Protein AF-A0A352ECZ9-F1 (afdb_monomer_lite)

Sequence (91 aa):
MKYHIAKLVFLLAGWKSEVAPELIERAKNTVTVAAPHTSNQDFIFSLGLFWLMRSPLKFLIKDSYTKWYFFGFFTWLGGIGVSRSQRKDLV

Foldseek 3Di:
DLLVVLVVVCVVVVHDDDDDPVVLVVCPPDDDDDDDDPDPVSVVNVLSNCVNSVHQDADEDALVCCDCVVVCPCVVSRYDHDHPPDPDDPD

pLDDT: mean 89.45, std 9.11, range [50.59, 97.0]

Secondary structure (DSSP, 8-state):
-HHHHHHHHHHHHT------HHHHHHTTT-PPP------THHHHHHHHHHHHTT----EEEEGGGGSGGGTTHHHHHTEEEE--SS-S---

Radius of gyration: 14.44 Å; chains: 1; bounding box: 32×28×34 Å

Structure (mmCIF, N/CA/C/O backbone):
data_AF-A0A352ECZ9-F1
#
_entry.id   AF-A0A352ECZ9-F1
#
loop_
_atom_site.group_PDB
_atom_site.id
_atom_site.type_symbol
_atom_site.label_atom_id
_atom_site.label_alt_id
_atom_site.label_comp_id
_atom_site.label_asym_id
_atom_site.label_entity_id
_atom_site.label_seq_id
_atom_site.pdbx_PDB_ins_code
_atom_site.Cartn_x
_atom_site.Cartn_y
_atom_site.Cartn_z
_atom_site.occupancy
_atom_site.B_iso_or_equiv
_atom_site.auth_seq_id
_atom_site.auth_comp_id
_atom_site.auth_asym_id
_atom_site.auth_atom_id
_atom_site.pdbx_PDB_model_num
ATOM 1 N N . MET A 1 1 ? 8.401 -12.316 -1.410 1.00 89.88 1 MET A N 1
ATOM 2 C CA . MET A 1 1 ? 7.016 -12.772 -1.686 1.00 89.88 1 MET A CA 1
ATOM 3 C C . MET A 1 1 ? 6.158 -11.696 -2.353 1.00 89.88 1 MET A C 1
ATOM 5 O O . MET A 1 1 ? 5.816 -11.875 -3.511 1.00 89.88 1 MET A O 1
ATOM 9 N N . LYS A 1 2 ? 5.872 -10.564 -1.690 1.00 94.38 2 LYS A N 1
ATOM 10 C CA . LYS A 1 2 ? 5.018 -9.469 -2.208 1.00 94.38 2 LYS A CA 1
ATOM 11 C C . LYS A 1 2 ? 5.372 -8.974 -3.621 1.00 94.38 2 LYS A C 1
ATOM 13 O O . LYS A 1 2 ? 4.490 -8.848 -4.457 1.00 94.38 2 LYS A O 1
ATOM 18 N N . TYR A 1 3 ? 6.665 -8.807 -3.912 1.00 94.69 3 TYR A N 1
ATOM 19 C CA . TYR A 1 3 ? 7.159 -8.462 -5.253 1.00 94.69 3 TYR A CA 1
ATOM 20 C C . TYR A 1 3 ? 6.665 -9.430 -6.345 1.00 94.69 3 TYR A C 1
ATOM 22 O O . TYR A 1 3 ? 6.216 -9.000 -7.401 1.00 94.69 3 TYR A O 1
ATOM 30 N N . HIS A 1 4 ? 6.706 -10.742 -6.091 1.00 96.31 4 HIS A N 1
ATOM 31 C CA . HIS A 1 4 ? 6.282 -11.745 -7.072 1.00 96.31 4 HIS A CA 1
ATOM 32 C C . HIS A 1 4 ? 4.762 -11.785 -7.238 1.00 96.31 4 HIS A C 1
ATOM 34 O O . HIS A 1 4 ? 4.293 -11.970 -8.355 1.00 96.31 4 HIS A O 1
ATOM 40 N N . ILE A 1 5 ? 4.008 -11.548 -6.157 1.00 95.88 5 ILE A N 1
ATOM 41 C CA . ILE A 1 5 ? 2.548 -11.392 -6.221 1.00 95.88 5 ILE A CA 1
ATOM 42 C C . ILE A 1 5 ? 2.205 -10.213 -7.136 1.00 95.88 5 ILE A C 1
ATOM 44 O O . ILE A 1 5 ? 1.440 -10.380 -8.079 1.00 95.88 5 ILE A O 1
ATOM 48 N N . ALA A 1 6 ? 2.826 -9.050 -6.915 1.00 96.12 6 ALA A N 1
ATOM 49 C CA . ALA A 1 6 ? 2.613 -7.883 -7.767 1.00 96.12 6 ALA A CA 1
ATOM 50 C C . ALA A 1 6 ? 3.004 -8.154 -9.225 1.00 96.12 6 ALA A C 1
ATOM 52 O O . ALA A 1 6 ? 2.244 -7.828 -10.131 1.00 96.12 6 ALA A O 1
ATOM 53 N N . LYS A 1 7 ? 4.147 -8.812 -9.458 1.00 96.00 7 LYS A N 1
ATOM 54 C CA . LYS A 1 7 ? 4.594 -9.171 -10.810 1.00 96.00 7 LYS A CA 1
ATOM 55 C C . LYS A 1 7 ? 3.575 -10.057 -11.533 1.00 96.00 7 LYS A C 1
ATOM 57 O O . LYS A 1 7 ? 3.320 -9.831 -12.710 1.00 96.00 7 LYS A O 1
ATOM 62 N N . LEU A 1 8 ? 2.981 -11.028 -10.835 1.00 96.88 8 LEU A N 1
ATOM 63 C CA . LEU A 1 8 ? 1.937 -11.887 -11.395 1.00 96.88 8 LEU A CA 1
ATOM 64 C C . LEU A 1 8 ? 0.650 -11.103 -11.682 1.00 96.88 8 LEU A C 1
ATOM 66 O O . LEU A 1 8 ? 0.090 -11.252 -12.761 1.00 96.88 8 LEU A O 1
ATOM 70 N N . VAL A 1 9 ? 0.209 -10.240 -10.761 1.00 96.44 9 VAL A N 1
ATOM 71 C CA . VAL A 1 9 ? -0.985 -9.397 -10.955 1.00 96.44 9 VAL A CA 1
ATOM 72 C C . VAL A 1 9 ? -0.829 -8.497 -12.182 1.00 96.44 9 VAL A C 1
ATOM 74 O O . VAL A 1 9 ? -1.720 -8.461 -13.023 1.00 96.44 9 VAL A O 1
ATOM 77 N N . PHE A 1 10 ? 0.313 -7.819 -12.323 1.00 96.56 10 PHE A N 1
ATOM 78 C CA . PHE A 1 10 ? 0.585 -6.951 -13.473 1.00 96.56 10 PHE A CA 1
ATOM 79 C C . PHE A 1 10 ? 0.679 -7.748 -14.779 1.00 96.56 10 PHE A C 1
ATOM 81 O O . PHE A 1 10 ? 0.125 -7.321 -15.789 1.00 96.56 10 PHE A O 1
ATOM 88 N N . LEU A 1 11 ? 1.302 -8.933 -14.748 1.00 96.69 11 LEU A N 1
ATOM 89 C CA . LEU A 1 11 ? 1.358 -9.831 -15.900 1.00 96.69 11 LEU A CA 1
ATOM 90 C C . LEU A 1 11 ? -0.045 -10.255 -16.361 1.00 96.69 11 LEU A C 1
ATOM 92 O O . LEU A 1 11 ? -0.340 -10.156 -17.547 1.00 96.69 11 LEU A O 1
ATOM 96 N N . LEU A 1 12 ? -0.908 -10.690 -15.436 1.00 97.00 12 LEU A N 1
ATOM 97 C CA . LEU A 1 12 ? -2.279 -11.118 -15.742 1.00 97.00 12 LEU A CA 1
ATOM 98 C C . LEU A 1 12 ? -3.169 -9.956 -16.194 1.00 97.00 12 LEU A C 1
ATOM 100 O O . LEU A 1 12 ? -4.030 -10.143 -17.047 1.00 97.00 12 LEU A O 1
ATOM 104 N N . ALA A 1 13 ? -2.952 -8.759 -15.648 1.00 95.56 13 ALA A N 1
ATOM 105 C CA . ALA A 1 13 ? -3.656 -7.557 -16.077 1.00 95.56 13 ALA A CA 1
ATOM 106 C C . ALA A 1 13 ? -3.173 -7.040 -17.446 1.00 95.56 13 ALA A C 1
ATOM 108 O O . ALA A 1 13 ? -3.867 -6.237 -18.062 1.00 95.56 13 ALA A O 1
ATOM 109 N N . GLY A 1 14 ? -1.991 -7.459 -17.917 1.00 96.06 14 GLY A N 1
ATOM 110 C CA . GLY A 1 14 ? -1.348 -6.912 -19.117 1.00 96.06 14 GLY A CA 1
ATOM 111 C C . GLY A 1 14 ? -0.700 -5.539 -18.900 1.00 96.06 14 GLY A C 1
ATOM 112 O O . GLY A 1 14 ? -0.450 -4.816 -19.861 1.00 96.06 14 GLY A O 1
ATOM 113 N N . TRP A 1 15 ? -0.433 -5.163 -17.647 1.00 94.44 15 TRP A N 1
ATOM 114 C CA . TRP A 1 15 ? 0.108 -3.853 -17.280 1.00 94.44 15 TRP A CA 1
ATOM 115 C C . TRP A 1 15 ? 1.625 -3.902 -17.103 1.00 94.44 15 TRP A C 1
ATOM 117 O O . TRP A 1 15 ? 2.192 -4.884 -16.618 1.00 94.44 15 TRP A O 1
ATOM 127 N N . LYS A 1 16 ? 2.291 -2.798 -17.445 1.00 90.69 16 LYS A N 1
ATOM 128 C CA . LYS A 1 16 ? 3.720 -2.584 -17.195 1.00 90.69 16 LYS A CA 1
ATOM 129 C C . LYS A 1 16 ? 3.892 -1.414 -16.236 1.00 90.69 16 LYS A C 1
ATOM 131 O O . LYS A 1 16 ? 3.177 -0.423 -16.330 1.00 90.69 16 LYS A O 1
ATOM 136 N N . SER A 1 17 ? 4.831 -1.537 -15.305 1.00 88.12 17 SER A N 1
ATOM 137 C CA . SER A 1 17 ? 5.220 -0.431 -14.433 1.00 88.12 17 SER A CA 1
ATOM 138 C C . SER A 1 17 ? 6.322 0.384 -15.103 1.00 88.12 17 SER A C 1
ATOM 140 O O . SER A 1 17 ? 7.424 -0.133 -15.297 1.00 88.12 17 SER A O 1
ATOM 142 N N . GLU A 1 18 ? 6.051 1.647 -15.404 1.00 88.50 18 GLU A N 1
ATOM 143 C CA . GLU A 1 18 ? 7.064 2.611 -15.833 1.00 88.50 18 GLU A CA 1
ATOM 144 C C . GLU A 1 18 ? 7.387 3.517 -14.649 1.00 88.50 18 GLU A C 1
ATOM 146 O O . GLU A 1 18 ? 6.618 4.403 -14.289 1.00 88.50 18 GLU A O 1
ATOM 151 N N . VAL A 1 19 ? 8.502 3.235 -13.977 1.00 85.94 19 VAL A N 1
ATOM 152 C CA . VAL A 1 19 ? 8.966 4.029 -12.837 1.00 85.94 19 VAL A CA 1
ATOM 153 C C . VAL A 1 19 ? 10.428 4.372 -13.062 1.00 85.94 19 VAL A C 1
ATOM 155 O O . VAL A 1 19 ? 11.274 3.481 -13.127 1.00 85.94 19 VAL A O 1
ATOM 158 N N . ALA A 1 20 ? 10.723 5.667 -13.163 1.00 88.00 20 ALA A N 1
ATOM 159 C CA . ALA A 1 20 ? 12.094 6.151 -13.245 1.00 88.00 20 ALA A CA 1
ATOM 160 C C . ALA A 1 20 ? 12.852 5.820 -11.942 1.00 88.00 20 ALA A C 1
ATOM 162 O O . ALA A 1 20 ? 12.324 6.089 -10.857 1.00 88.00 20 ALA A O 1
ATOM 163 N N . PRO A 1 21 ? 14.088 5.288 -12.006 1.00 86.75 21 PRO A N 1
ATOM 164 C CA . PRO A 1 21 ? 14.884 5.002 -10.810 1.00 86.75 21 PRO A CA 1
ATOM 165 C C . PRO A 1 21 ? 15.040 6.211 -9.876 1.00 86.75 21 PRO A C 1
ATOM 167 O O . PRO A 1 21 ? 14.974 6.062 -8.657 1.00 86.75 21 PRO A O 1
ATOM 170 N N . GLU A 1 22 ? 15.159 7.421 -10.431 1.00 88.00 22 GLU A N 1
ATOM 171 C CA . GLU A 1 22 ? 15.259 8.657 -9.643 1.00 88.00 22 GLU A CA 1
ATOM 172 C C . GLU A 1 22 ? 14.015 8.919 -8.784 1.00 88.00 22 GLU A C 1
ATOM 174 O O . GLU A 1 22 ? 14.124 9.470 -7.687 1.00 88.00 22 GLU A O 1
ATOM 179 N N . LEU A 1 23 ? 12.829 8.520 -9.257 1.00 85.12 23 LEU A N 1
ATOM 180 C CA . LEU A 1 23 ? 11.583 8.700 -8.516 1.00 85.12 23 LEU A CA 1
ATOM 181 C C . LEU A 1 23 ? 11.542 7.793 -7.283 1.00 85.12 23 LEU A C 1
ATOM 183 O O . LEU A 1 23 ? 11.097 8.228 -6.225 1.00 85.12 23 LEU A O 1
ATOM 187 N N . ILE A 1 24 ? 12.051 6.562 -7.398 1.00 86.56 24 ILE A N 1
ATOM 188 C CA . ILE A 1 24 ? 12.127 5.609 -6.280 1.00 86.56 24 ILE A CA 1
ATOM 189 C C . ILE A 1 24 ? 13.019 6.169 -5.169 1.00 86.56 24 ILE A C 1
ATOM 191 O O . ILE A 1 24 ? 12.654 6.116 -3.995 1.00 86.56 24 ILE A O 1
ATOM 195 N N . GLU A 1 25 ? 14.161 6.749 -5.538 1.00 87.62 25 GLU A N 1
ATOM 196 C CA . GLU A 1 25 ? 15.079 7.367 -4.580 1.00 87.62 25 GLU A CA 1
ATOM 197 C C . GLU A 1 25 ? 14.458 8.589 -3.894 1.00 87.62 25 GLU A C 1
ATOM 199 O O . GLU A 1 25 ? 14.534 8.710 -2.670 1.00 87.62 25 GLU A O 1
ATOM 204 N N . ARG A 1 26 ? 13.770 9.454 -4.652 1.00 86.56 26 ARG A N 1
ATOM 205 C CA . ARG A 1 26 ? 13.070 10.630 -4.105 1.00 86.56 26 ARG A CA 1
ATOM 206 C C . ARG A 1 26 ? 11.870 10.273 -3.230 1.00 86.56 26 ARG A C 1
ATOM 208 O O . ARG A 1 26 ? 11.531 11.037 -2.335 1.00 86.56 26 ARG A O 1
ATOM 215 N N . ALA A 1 27 ? 11.229 9.133 -3.474 1.00 84.31 27 ALA A N 1
ATOM 216 C CA . ALA A 1 27 ? 10.046 8.702 -2.734 1.00 84.31 27 ALA A CA 1
ATOM 217 C C . ALA A 1 27 ? 10.361 8.154 -1.328 1.00 84.31 27 ALA A C 1
ATOM 219 O O . ALA A 1 27 ? 9.434 7.879 -0.557 1.00 84.31 27 ALA A O 1
ATOM 220 N N . LYS A 1 28 ? 11.639 8.001 -0.956 1.00 85.38 28 LYS A N 1
ATOM 221 C CA . LYS A 1 28 ? 12.036 7.556 0.387 1.00 85.38 28 LYS A CA 1
ATOM 222 C C . LYS A 1 28 ? 11.558 8.555 1.445 1.00 85.38 28 LYS A C 1
ATOM 224 O O . LYS A 1 28 ? 11.814 9.747 1.340 1.00 85.38 28 LYS A O 1
ATOM 229 N N . ASN A 1 29 ? 10.898 8.049 2.490 1.00 85.44 29 ASN A N 1
ATOM 230 C CA . ASN A 1 29 ? 10.379 8.838 3.618 1.00 85.44 29 ASN A CA 1
ATOM 231 C C . ASN A 1 29 ? 9.382 9.942 3.219 1.00 85.44 29 ASN A C 1
ATOM 233 O O . ASN A 1 29 ? 9.361 11.013 3.821 1.00 85.44 29 ASN A O 1
ATOM 237 N N . THR A 1 30 ? 8.546 9.679 2.216 1.00 88.44 30 THR A N 1
ATOM 238 C CA . THR A 1 30 ? 7.514 10.622 1.767 1.00 88.44 30 THR A CA 1
ATOM 239 C C . THR A 1 30 ? 6.113 10.183 2.186 1.00 88.44 30 THR A C 1
ATOM 241 O O . THR A 1 30 ? 5.856 9.005 2.442 1.00 88.44 30 THR A O 1
ATOM 244 N N . VAL A 1 31 ? 5.188 11.143 2.223 1.00 87.94 31 VAL A N 1
ATOM 245 C CA . VAL A 1 31 ? 3.748 10.872 2.206 1.00 87.94 31 VAL A CA 1
ATOM 246 C C . VAL A 1 31 ? 3.289 11.002 0.760 1.00 87.94 31 VAL A C 1
ATOM 248 O O . VAL A 1 31 ? 3.440 12.059 0.154 1.00 87.94 31 VAL A O 1
ATOM 251 N N . THR A 1 32 ? 2.760 9.920 0.194 1.00 85.94 32 THR A N 1
ATOM 252 C CA . THR A 1 32 ? 2.227 9.914 -1.173 1.00 85.94 32 THR A CA 1
ATOM 253 C C . THR A 1 32 ? 0.707 9.964 -1.134 1.00 85.94 32 THR A C 1
ATOM 255 O O . THR A 1 32 ? 0.077 9.158 -0.452 1.00 85.94 32 THR A O 1
ATOM 258 N N . VAL A 1 33 ? 0.125 10.883 -1.902 1.00 86.75 33 VAL A N 1
ATOM 259 C CA . VAL A 1 33 ? -1.320 10.962 -2.128 1.00 86.75 33 VAL A CA 1
ATOM 260 C C . VAL A 1 33 ? -1.615 10.391 -3.510 1.00 86.75 33 VAL A C 1
ATOM 262 O O . VAL A 1 33 ? -1.049 10.848 -4.501 1.00 86.75 33 VAL A O 1
ATOM 265 N N . ALA A 1 34 ? -2.484 9.384 -3.574 1.00 80.94 34 ALA A N 1
ATOM 266 C CA . ALA A 1 34 ? -2.956 8.808 -4.827 1.00 80.94 34 ALA A CA 1
ATOM 267 C C . ALA A 1 34 ? -4.360 9.347 -5.122 1.00 80.94 34 ALA A C 1
ATOM 269 O O . ALA A 1 34 ? -5.324 8.970 -4.464 1.00 80.94 34 ALA A O 1
ATOM 270 N N . ALA A 1 35 ? -4.461 10.256 -6.087 1.00 85.06 35 ALA A N 1
ATOM 271 C CA . ALA A 1 35 ? -5.718 10.833 -6.550 1.00 85.06 35 ALA A CA 1
ATOM 272 C C . ALA A 1 35 ? -5.632 11.112 -8.062 1.00 85.06 35 ALA A C 1
ATOM 274 O O . ALA A 1 35 ? -4.529 11.365 -8.556 1.00 85.06 35 ALA A O 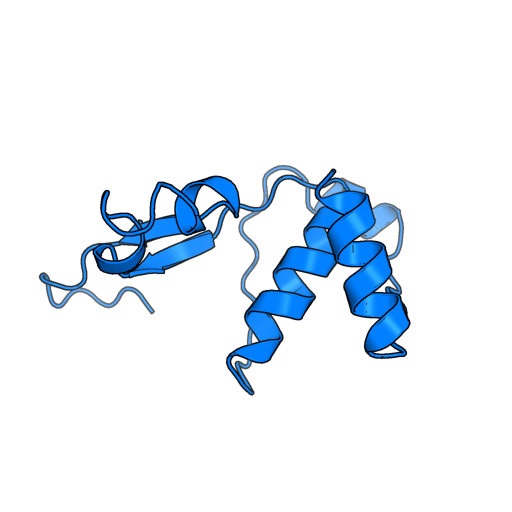1
ATOM 275 N N . PRO A 1 36 ? -6.758 11.116 -8.800 1.00 86.62 36 PRO A N 1
ATOM 276 C CA . PRO A 1 36 ? -8.123 10.801 -8.362 1.00 86.62 36 PRO A CA 1
ATOM 277 C C . PRO A 1 36 ? -8.337 9.296 -8.125 1.00 86.62 36 PRO A C 1
ATOM 279 O O . PRO A 1 36 ? -7.626 8.470 -8.686 1.00 86.62 36 PRO A O 1
ATOM 282 N N . HIS A 1 37 ? -9.341 8.940 -7.319 1.00 88.81 37 HIS A N 1
ATOM 283 C CA . HIS A 1 37 ? -9.795 7.554 -7.197 1.00 88.81 37 HIS A CA 1
ATOM 284 C C . HIS A 1 37 ? -10.890 7.272 -8.224 1.00 88.81 37 HIS A C 1
ATOM 286 O O . HIS A 1 37 ? -11.990 7.819 -8.139 1.00 88.81 37 HIS A O 1
ATOM 292 N N . THR A 1 38 ? -10.587 6.415 -9.191 1.00 92.44 38 THR A N 1
ATOM 293 C CA . THR A 1 38 ? -11.534 5.925 -10.191 1.00 92.44 38 THR A CA 1
ATOM 294 C C . THR A 1 38 ? -12.266 4.680 -9.691 1.00 92.44 38 THR A C 1
ATOM 296 O O . THR A 1 38 ? -13.466 4.542 -9.928 1.00 92.44 38 THR A O 1
ATOM 299 N N . SER A 1 39 ? -11.586 3.764 -8.990 1.00 92.00 39 SER A N 1
ATOM 300 C CA . SER A 1 39 ? -12.200 2.529 -8.485 1.00 92.00 39 SER A CA 1
ATOM 301 C C . SER A 1 39 ? -11.397 1.874 -7.354 1.00 92.00 39 SER A C 1
ATOM 303 O O . SER A 1 39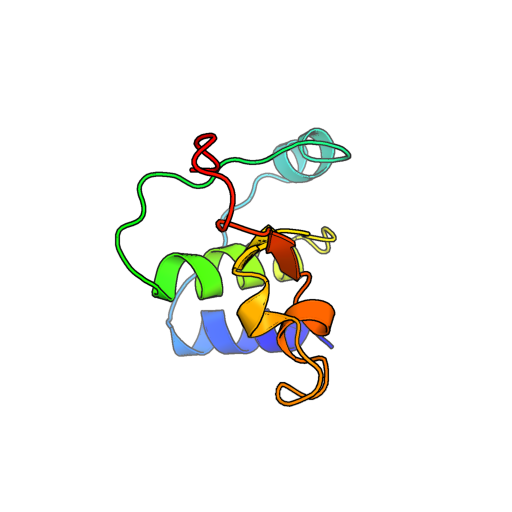 ? -10.252 2.218 -7.080 1.00 92.00 39 SER A O 1
ATOM 305 N N . ASN A 1 40 ? -11.948 0.826 -6.735 1.00 91.00 40 ASN A N 1
ATOM 306 C CA . ASN A 1 40 ? -11.195 0.020 -5.764 1.00 91.00 40 ASN A CA 1
ATOM 307 C C . ASN A 1 40 ? -9.966 -0.681 -6.376 1.00 91.00 40 ASN A C 1
ATOM 309 O O . ASN A 1 40 ? -9.079 -1.102 -5.634 1.00 91.00 40 ASN A O 1
ATOM 313 N N . GLN A 1 41 ? -9.898 -0.828 -7.706 1.00 91.19 41 GLN A N 1
ATOM 314 C CA . GLN A 1 41 ? -8.737 -1.426 -8.368 1.00 91.19 41 GLN A CA 1
ATOM 315 C C . GLN A 1 41 ? -7.496 -0.536 -8.258 1.00 91.19 41 GLN A C 1
ATOM 317 O O . GLN A 1 41 ? -6.386 -1.070 -8.234 1.00 91.19 41 GLN A O 1
ATOM 322 N N . ASP A 1 42 ? -7.671 0.779 -8.090 1.00 91.38 42 ASP A N 1
ATOM 323 C CA . ASP A 1 42 ? -6.568 1.725 -7.897 1.00 91.38 42 ASP A CA 1
ATOM 324 C C . ASP A 1 42 ? -5.697 1.289 -6.716 1.00 91.38 42 ASP A C 1
ATOM 326 O O . ASP A 1 42 ? -4.475 1.268 -6.810 1.00 91.38 42 ASP A O 1
ATOM 330 N N . PHE A 1 43 ? -6.325 0.822 -5.632 1.00 92.31 43 PHE A N 1
ATOM 331 C CA . PHE A 1 43 ? -5.615 0.298 -4.469 1.00 92.31 43 PHE A CA 1
ATOM 332 C C . PHE A 1 43 ? -4.730 -0.909 -4.814 1.00 92.31 43 PHE A C 1
ATOM 334 O O . PHE A 1 43 ? -3.581 -0.973 -4.376 1.00 92.31 43 PHE A O 1
ATOM 341 N N . ILE A 1 44 ? -5.240 -1.858 -5.606 1.00 93.56 44 ILE A N 1
ATOM 342 C CA . ILE A 1 44 ? -4.506 -3.075 -5.985 1.00 93.56 44 ILE A CA 1
ATOM 343 C C . ILE A 1 44 ? -3.279 -2.704 -6.821 1.00 93.56 44 ILE A C 1
ATOM 345 O O . ILE A 1 44 ? -2.173 -3.176 -6.538 1.00 93.56 44 ILE A O 1
ATOM 349 N N . PHE A 1 45 ? -3.459 -1.838 -7.820 1.00 93.44 45 PHE A N 1
ATOM 350 C CA . PHE A 1 45 ? -2.373 -1.424 -8.703 1.00 93.44 45 PHE A CA 1
ATOM 351 C C . PHE A 1 45 ? -1.362 -0.525 -7.995 1.00 93.44 45 PHE A C 1
ATOM 353 O O . PHE A 1 45 ? -0.164 -0.754 -8.149 1.00 93.44 45 PHE A O 1
ATOM 360 N N . SER A 1 46 ? -1.799 0.423 -7.159 1.00 92.31 46 SER A N 1
ATOM 361 C CA . SER A 1 46 ? -0.889 1.232 -6.343 1.00 92.31 46 SER A CA 1
ATOM 362 C C . SER A 1 46 ? -0.074 0.351 -5.397 1.00 92.31 46 SER A C 1
ATOM 364 O O . SER A 1 46 ? 1.154 0.408 -5.413 1.00 92.31 46 SER A O 1
ATOM 366 N N . LEU A 1 47 ? -0.719 -0.525 -4.621 1.00 94.25 47 LEU A N 1
ATOM 367 C CA . LEU A 1 47 ? -0.019 -1.427 -3.704 1.00 94.25 47 LEU A CA 1
ATOM 368 C C . LEU A 1 47 ? 0.985 -2.323 -4.444 1.00 94.25 47 LEU A C 1
ATOM 370 O O . LEU A 1 47 ? 2.130 -2.470 -4.008 1.00 94.25 47 LEU A O 1
ATOM 374 N N . GLY A 1 48 ? 0.567 -2.887 -5.580 1.00 94.75 48 GLY A N 1
ATOM 375 C CA . GLY A 1 48 ? 1.421 -3.702 -6.434 1.00 94.75 48 GLY A CA 1
ATOM 376 C C . GLY A 1 48 ? 2.618 -2.920 -6.977 1.00 94.75 48 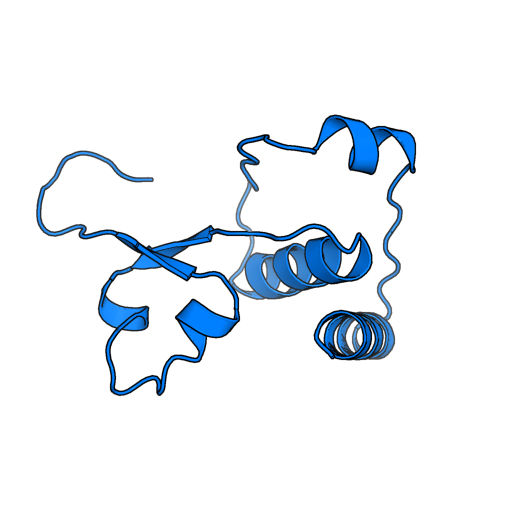GLY A C 1
ATOM 377 O O . GLY A 1 48 ? 3.741 -3.418 -6.915 1.00 94.75 48 GLY A O 1
ATOM 378 N N . LEU A 1 49 ? 2.413 -1.679 -7.421 1.00 93.50 49 LEU A N 1
ATOM 379 C CA . LEU A 1 49 ? 3.477 -0.802 -7.908 1.00 93.50 49 LEU A CA 1
ATOM 380 C C . LEU A 1 49 ? 4.533 -0.551 -6.824 1.00 93.50 49 LEU A C 1
ATOM 382 O O . LEU A 1 49 ? 5.721 -0.744 -7.073 1.00 93.50 49 LEU A O 1
ATOM 386 N N . PHE A 1 50 ? 4.120 -0.217 -5.598 1.00 92.81 50 PHE A N 1
ATOM 387 C CA . PHE A 1 50 ? 5.055 -0.043 -4.480 1.00 92.81 50 PHE A CA 1
ATOM 388 C C . PHE A 1 50 ? 5.823 -1.326 -4.144 1.00 92.81 50 PHE A C 1
ATOM 390 O O . PHE A 1 50 ? 7.030 -1.278 -3.886 1.00 92.81 50 PHE A O 1
ATOM 397 N N . TRP A 1 51 ? 5.175 -2.491 -4.223 1.00 94.12 51 TRP A N 1
ATOM 398 C CA . TRP A 1 51 ? 5.867 -3.771 -4.063 1.00 94.12 51 TRP A CA 1
ATOM 399 C C . TRP A 1 51 ? 6.863 -4.062 -5.190 1.00 94.12 51 TRP A C 1
ATOM 401 O O . TRP A 1 51 ? 7.930 -4.610 -4.900 1.00 94.12 51 TRP A O 1
ATOM 411 N N . LEU A 1 52 ? 6.561 -3.688 -6.439 1.00 93.75 52 LEU A N 1
ATOM 412 C CA . LEU A 1 52 ? 7.490 -3.792 -7.572 1.00 93.75 52 LEU A CA 1
ATOM 413 C C . LEU A 1 52 ? 8.699 -2.866 -7.399 1.00 93.75 52 LEU A C 1
ATOM 415 O O . LEU A 1 52 ? 9.827 -3.297 -7.631 1.00 93.75 52 LEU A O 1
ATOM 419 N N . MET A 1 53 ? 8.483 -1.650 -6.891 1.00 91.81 53 MET A N 1
ATOM 420 C CA . MET A 1 53 ? 9.546 -0.701 -6.529 1.00 91.81 53 MET A CA 1
ATOM 421 C C . MET A 1 53 ? 10.377 -1.148 -5.314 1.00 91.81 53 MET A C 1
ATOM 423 O O . MET A 1 53 ? 11.341 -0.479 -4.954 1.00 91.81 53 MET A O 1
ATOM 427 N N . ARG A 1 54 ? 10.007 -2.256 -4.652 1.00 91.19 54 ARG A N 1
ATOM 428 C CA . ARG A 1 54 ? 10.576 -2.705 -3.368 1.00 91.19 54 ARG A CA 1
ATOM 429 C C . ARG A 1 54 ? 10.517 -1.631 -2.274 1.00 91.19 54 ARG A C 1
ATOM 431 O O . ARG A 1 54 ? 11.318 -1.651 -1.343 1.00 91.19 54 ARG A O 1
ATOM 438 N N . SER A 1 55 ? 9.539 -0.734 -2.363 1.00 88.19 55 SER A N 1
ATOM 439 C CA . SER A 1 55 ? 9.322 0.327 -1.388 1.00 88.19 55 SER A CA 1
ATOM 440 C C . SER A 1 55 ? 8.239 -0.093 -0.384 1.00 88.19 55 SER A C 1
ATOM 442 O O . SER A 1 55 ? 7.174 -0.578 -0.789 1.00 88.19 55 SER A O 1
ATOM 444 N N . PRO A 1 56 ? 8.484 0.026 0.933 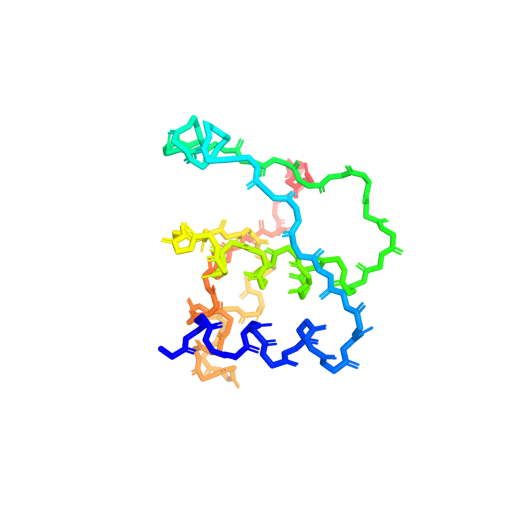1.00 82.50 56 PRO A N 1
ATOM 445 C CA . PRO A 1 56 ? 7.497 -0.329 1.941 1.00 82.50 56 PRO A CA 1
ATOM 446 C C . PRO A 1 56 ? 6.366 0.708 1.976 1.00 82.50 56 PRO A C 1
ATOM 448 O O . PRO A 1 56 ? 6.513 1.781 2.551 1.00 82.50 56 PRO A O 1
ATOM 451 N N . LEU A 1 57 ? 5.209 0.368 1.403 1.00 90.06 57 LEU A N 1
ATOM 452 C CA . LEU A 1 57 ? 4.006 1.197 1.490 1.00 90.06 57 LEU A CA 1
ATOM 453 C C . LEU A 1 57 ? 3.246 0.943 2.796 1.00 90.06 57 LEU A C 1
ATOM 455 O O . LEU A 1 57 ? 2.974 -0.205 3.167 1.00 90.06 57 LEU A O 1
ATOM 459 N N . LYS A 1 58 ? 2.838 2.031 3.447 1.00 92.94 58 LYS A N 1
ATOM 460 C CA . LYS A 1 58 ? 1.774 2.049 4.452 1.00 92.94 58 LYS A CA 1
ATOM 461 C C . LYS A 1 58 ? 0.627 2.899 3.928 1.00 92.94 58 LYS A C 1
ATOM 463 O O . LYS A 1 58 ? 0.869 3.921 3.297 1.00 92.94 58 LYS A O 1
ATOM 468 N N . PHE A 1 59 ? -0.604 2.472 4.174 1.00 93.19 59 PHE A N 1
ATOM 469 C CA . PHE A 1 59 ? -1.794 3.184 3.710 1.00 93.19 59 PHE A CA 1
ATOM 470 C C . PHE A 1 59 ? -2.830 3.272 4.821 1.00 93.19 59 PHE A C 1
ATOM 472 O O . PHE A 1 59 ? -2.901 2.402 5.689 1.00 93.19 59 PHE A O 1
ATOM 479 N N . LEU A 1 60 ? -3.641 4.321 4.785 1.00 93.00 60 LEU A N 1
ATOM 480 C CA . LEU A 1 60 ? -4.742 4.497 5.719 1.00 93.00 60 LEU A CA 1
ATOM 481 C C . LEU A 1 60 ? -5.962 3.712 5.230 1.00 93.00 60 LEU A C 1
ATOM 483 O O . LEU A 1 60 ? -6.286 3.710 4.044 1.00 93.00 60 LEU A O 1
ATOM 487 N N . ILE A 1 61 ? -6.641 3.028 6.145 1.00 93.06 61 ILE A N 1
ATOM 488 C CA . ILE A 1 61 ? -7.869 2.283 5.861 1.00 93.06 61 ILE A CA 1
ATOM 489 C C . ILE A 1 61 ? -8.822 2.398 7.049 1.00 93.06 61 ILE A C 1
ATOM 491 O O . ILE A 1 61 ? -8.404 2.677 8.169 1.00 93.06 61 ILE A O 1
ATOM 495 N N . LYS A 1 62 ? -10.125 2.186 6.835 1.00 92.06 62 LYS A N 1
ATOM 496 C CA . LYS A 1 62 ? -11.102 2.170 7.936 1.00 92.06 62 LYS A CA 1
ATOM 497 C C . LYS A 1 62 ? -10.662 1.152 8.991 1.00 92.06 62 LYS A C 1
ATOM 499 O O . LYS A 1 62 ? -10.382 0.007 8.644 1.00 92.06 62 LYS A O 1
ATOM 504 N N . ASP A 1 63 ? -10.695 1.541 10.264 1.00 92.62 63 ASP A N 1
ATOM 505 C CA . ASP A 1 63 ? -10.297 0.679 11.392 1.00 92.62 63 ASP A CA 1
ATOM 506 C C . ASP A 1 63 ? -11.083 -0.651 11.480 1.00 92.62 63 ASP A C 1
ATOM 508 O O . ASP A 1 63 ? -10.622 -1.631 12.058 1.00 92.62 63 ASP A O 1
ATOM 512 N N . SER A 1 64 ? -12.252 -0.751 10.838 1.00 93.75 64 SER A N 1
ATOM 513 C CA . SER A 1 64 ? -12.961 -2.028 10.683 1.00 93.75 64 SER A CA 1
ATOM 514 C C . SER A 1 64 ? -12.131 -3.086 9.942 1.00 93.75 64 SER A C 1
ATOM 516 O O . SER A 1 64 ? -12.207 -4.260 10.280 1.00 93.75 64 SER A O 1
ATOM 518 N N . TYR A 1 65 ? -11.308 -2.691 8.967 1.00 94.25 65 TYR A N 1
ATOM 519 C CA . TYR A 1 65 ? -10.486 -3.615 8.179 1.00 94.25 65 TYR A CA 1
ATOM 520 C C . TYR A 1 65 ? -9.252 -4.136 8.923 1.00 94.25 65 TYR A C 1
ATOM 522 O O . TYR A 1 65 ? -8.670 -5.141 8.526 1.00 94.25 65 TYR A O 1
ATOM 530 N N . THR A 1 66 ? -8.850 -3.490 10.016 1.00 95.25 66 THR A N 1
ATOM 531 C CA . THR A 1 66 ? -7.684 -3.890 10.820 1.00 95.25 66 THR A CA 1
ATOM 532 C C . THR A 1 66 ? -8.047 -4.781 12.005 1.00 95.25 66 THR A C 1
ATOM 534 O O . THR A 1 66 ? -7.184 -5.113 12.816 1.00 95.25 66 THR A O 1
ATOM 537 N N . LYS A 1 67 ? -9.313 -5.192 12.125 1.00 95.19 67 LYS A N 1
ATOM 538 C CA . LYS A 1 67 ? -9.779 -6.072 13.202 1.00 95.19 67 LYS A CA 1
ATOM 539 C C . LYS A 1 67 ? -9.314 -7.518 13.020 1.00 95.19 67 LYS A C 1
ATOM 541 O O . LYS A 1 67 ? -9.000 -7.971 11.921 1.00 95.19 67 LYS A O 1
ATOM 546 N N . T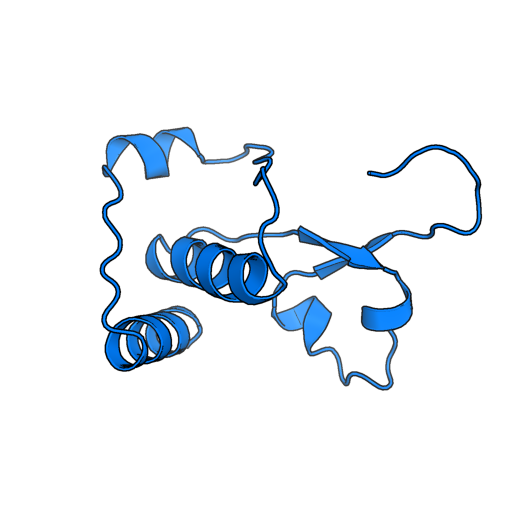RP A 1 68 ? -9.315 -8.255 14.131 1.00 94.94 68 TRP A N 1
ATOM 547 C CA . TRP A 1 68 ? -8.790 -9.620 14.224 1.00 94.94 68 TRP A CA 1
ATOM 548 C C . TRP A 1 68 ? -9.446 -10.610 13.249 1.00 94.94 68 TRP A C 1
ATOM 550 O O . TRP A 1 68 ? -8.772 -11.515 12.773 1.00 94.94 68 TRP A O 1
ATOM 560 N N . TYR A 1 69 ? -10.725 -10.424 12.908 1.00 95.31 69 TYR A N 1
ATOM 561 C CA . TYR A 1 69 ? -11.477 -11.321 12.022 1.00 95.31 69 TYR A CA 1
ATOM 562 C C . TYR A 1 69 ? -11.035 -11.259 10.552 1.00 95.31 69 TYR A C 1
ATOM 564 O O . TYR A 1 69 ? -11.414 -12.114 9.759 1.00 95.31 69 TYR A O 1
ATOM 572 N N . PHE A 1 70 ? -10.195 -10.287 10.180 1.00 96.62 70 PHE A N 1
ATOM 573 C CA . PHE A 1 70 ? -9.474 -10.295 8.905 1.00 96.62 70 PHE A CA 1
ATOM 574 C C . PHE A 1 70 ? -8.117 -11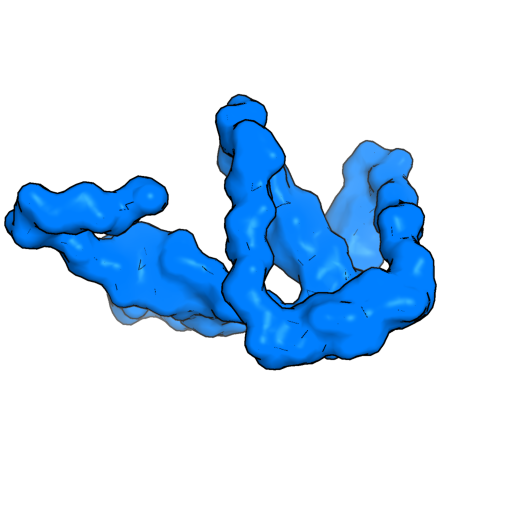.008 8.991 1.00 96.62 70 PHE A C 1
ATOM 576 O O . PHE A 1 70 ? -7.338 -10.941 8.044 1.00 96.62 70 PHE A O 1
ATOM 583 N N . PHE A 1 71 ? -7.802 -11.652 10.120 1.00 96.12 71 PHE A N 1
ATOM 584 C CA . PHE A 1 71 ? -6.576 -12.426 10.350 1.00 96.12 71 PHE A CA 1
ATOM 585 C C . PHE A 1 71 ? -5.289 -11.668 9.987 1.00 96.12 71 PHE A C 1
ATOM 587 O O . PHE A 1 71 ? -4.325 -12.235 9.481 1.00 96.12 71 PHE A O 1
ATOM 594 N N . GLY A 1 72 ? -5.282 -10.350 10.206 1.00 94.75 72 GLY A N 1
ATOM 595 C CA . GLY A 1 72 ? -4.142 -9.494 9.878 1.00 94.75 72 GLY A CA 1
ATOM 596 C C . GLY A 1 72 ? -3.879 -9.320 8.379 1.00 94.75 72 GLY A C 1
ATOM 597 O O . GLY A 1 72 ? -2.815 -8.833 8.010 1.00 94.75 72 GLY A O 1
ATOM 598 N N . PHE A 1 73 ? -4.821 -9.671 7.499 1.00 96.19 73 PHE A N 1
ATOM 599 C CA . PHE A 1 73 ? -4.658 -9.522 6.051 1.00 96.19 73 PHE A CA 1
ATOM 600 C C . PHE A 1 73 ? -4.336 -8.072 5.663 1.00 96.19 73 PHE A C 1
ATOM 602 O O . PHE A 1 73 ? -3.297 -7.800 5.064 1.00 96.19 73 PHE A O 1
ATOM 609 N N . PHE A 1 74 ? -5.170 -7.113 6.071 1.00 95.69 74 PHE A N 1
ATOM 610 C CA . PHE A 1 74 ? -4.970 -5.705 5.716 1.00 95.69 74 PHE A CA 1
ATOM 611 C C . PHE A 1 74 ? -3.738 -5.086 6.383 1.00 95.69 74 PHE A C 1
ATOM 613 O O . PHE A 1 74 ? -3.043 -4.288 5.755 1.00 95.69 74 PHE A O 1
ATOM 620 N N . THR A 1 75 ? -3.403 -5.484 7.612 1.00 95.19 75 THR A N 1
ATOM 621 C CA . THR A 1 75 ? -2.178 -5.017 8.281 1.00 95.19 75 THR A CA 1
ATOM 622 C C . THR A 1 75 ? -0.925 -5.608 7.630 1.00 95.19 75 THR A C 1
ATOM 624 O O . THR A 1 75 ? 0.068 -4.893 7.463 1.00 95.19 75 THR A O 1
ATOM 627 N N . TRP A 1 76 ? -0.980 -6.859 7.157 1.00 95.19 76 TRP A N 1
ATOM 628 C CA . TRP A 1 76 ? 0.070 -7.471 6.341 1.00 95.19 76 TRP A CA 1
ATOM 629 C C . TRP A 1 76 ? 0.262 -6.729 5.018 1.00 95.19 76 TRP A C 1
ATOM 631 O O . TRP A 1 76 ? 1.409 -6.513 4.618 1.00 95.19 76 TRP A O 1
ATOM 641 N N . LEU A 1 77 ? -0.814 -6.278 4.361 1.00 95.25 77 LEU A N 1
ATOM 642 C CA . LEU A 1 77 ? -0.710 -5.439 3.159 1.00 95.25 77 LEU A CA 1
ATOM 643 C C . LEU A 1 77 ? -0.007 -4.101 3.444 1.00 95.25 77 LEU A C 1
ATOM 645 O O . LEU A 1 77 ? 0.711 -3.607 2.578 1.00 95.25 77 LEU A O 1
ATOM 649 N N . GLY A 1 78 ? -0.148 -3.560 4.657 1.00 94.62 78 GLY A N 1
ATOM 650 C CA . GLY A 1 78 ? 0.411 -2.266 5.071 1.00 94.62 78 GLY A CA 1
ATOM 651 C C . GLY A 1 78 ? -0.625 -1.287 5.632 1.00 94.62 78 GLY A C 1
ATOM 652 O O . GLY A 1 78 ? -0.288 -0.129 5.868 1.00 94.62 78 GLY A O 1
ATOM 653 N N . GLY A 1 79 ? -1.861 -1.738 5.840 1.00 95.56 79 GLY A N 1
ATOM 654 C CA . GLY A 1 79 ? -2.973 -0.920 6.303 1.00 95.56 79 GLY A CA 1
ATOM 655 C C . GLY A 1 79 ? -2.811 -0.455 7.746 1.00 95.56 79 GLY A C 1
ATOM 656 O O . GLY A 1 79 ? -2.475 -1.241 8.636 1.00 95.56 79 GLY A O 1
ATOM 657 N N . ILE A 1 80 ? -3.091 0.824 7.963 1.00 95.06 80 ILE A N 1
ATOM 658 C CA . ILE A 1 80 ? -3.160 1.490 9.259 1.00 95.06 80 ILE A CA 1
ATOM 659 C C . ILE A 1 80 ? -4.612 1.922 9.460 1.00 95.06 80 ILE A C 1
ATOM 661 O O . ILE A 1 80 ? -5.169 2.665 8.651 1.00 95.06 80 ILE A O 1
ATOM 665 N N . GLY A 1 81 ? -5.234 1.407 10.519 1.00 94.00 81 GLY A N 1
ATOM 666 C CA . GLY A 1 81 ? -6.635 1.653 10.835 1.00 94.00 81 GLY A CA 1
ATOM 667 C C . GLY A 1 81 ? -6.856 3.086 11.302 1.00 94.00 81 GLY A C 1
ATOM 668 O O . GLY A 1 81 ? -6.189 3.556 12.221 1.00 94.00 81 GLY A O 1
ATOM 669 N N . VAL A 1 82 ? -7.815 3.770 10.686 1.00 91.38 82 VAL A N 1
ATOM 670 C CA . VAL A 1 82 ? -8.229 5.121 11.059 1.00 91.38 82 VAL A CA 1
ATOM 671 C C . VAL A 1 82 ? -9.672 5.089 11.545 1.00 91.38 82 VAL A C 1
ATOM 673 O O . VAL A 1 82 ? -10.571 4.574 10.864 1.00 91.38 82 VAL A O 1
ATOM 676 N N . SER A 1 83 ? -9.894 5.635 12.742 1.00 88.00 83 SER A N 1
ATOM 677 C CA . SER A 1 83 ? -11.236 5.817 13.285 1.00 88.00 83 SER A CA 1
ATOM 678 C C . SER A 1 83 ? -11.909 7.013 12.623 1.00 88.00 83 SER A C 1
ATOM 680 O O . SER A 1 83 ? -11.376 8.116 12.621 1.00 88.00 83 SER A O 1
ATOM 682 N N . ARG A 1 84 ? -13.119 6.792 12.108 1.00 78.81 84 ARG A N 1
ATOM 683 C CA . ARG A 1 84 ? -13.983 7.841 11.544 1.00 78.81 84 ARG A CA 1
ATOM 684 C C . ARG A 1 84 ? -15.135 8.205 12.486 1.00 78.81 84 ARG A C 1
ATOM 686 O O . ARG A 1 84 ? -16.106 8.817 12.057 1.00 78.81 84 ARG A O 1
ATOM 693 N N . SER A 1 85 ? -15.076 7.767 13.750 1.00 77.38 85 SER A N 1
ATOM 694 C CA . SER A 1 85 ? -16.131 8.039 14.738 1.00 77.38 85 SER A CA 1
ATOM 695 C C . SER A 1 85 ? -16.175 9.507 15.164 1.00 77.38 85 SER A C 1
ATOM 697 O O . SER A 1 85 ? -17.221 9.994 15.584 1.00 77.38 85 SER A O 1
ATOM 699 N N . GLN A 1 86 ? -15.062 10.226 15.021 1.00 68.69 86 GLN A N 1
ATOM 700 C CA . GLN A 1 86 ? -15.004 11.667 15.217 1.00 68.69 86 GLN A CA 1
ATOM 701 C C . GLN A 1 86 ? -15.104 12.343 13.846 1.00 68.69 86 GLN A C 1
ATOM 703 O O . GLN A 1 86 ? -14.312 12.045 12.957 1.00 68.69 86 GLN A O 1
ATOM 708 N N . ARG A 1 87 ? -16.085 13.242 13.668 1.00 60.28 87 ARG A N 1
ATOM 709 C CA . ARG A 1 87 ? -16.296 14.052 12.449 1.00 60.28 87 ARG A CA 1
ATOM 710 C C . ARG A 1 87 ? -15.221 15.139 12.292 1.00 60.28 87 ARG A C 1
ATOM 712 O O . ARG A 1 87 ? -15.536 16.322 12.220 1.00 60.28 87 ARG A O 1
ATOM 719 N N . LYS A 1 88 ? -13.950 14.755 12.318 1.00 60.47 88 LYS A N 1
ATOM 720 C CA . LYS A 1 88 ? -12.857 15.590 11.826 1.00 60.47 88 LYS A CA 1
ATOM 721 C C . LYS A 1 88 ? -12.402 14.927 10.543 1.00 60.47 88 LYS A C 1
ATOM 723 O O . LYS A 1 88 ? -12.050 13.750 10.573 1.00 60.47 88 LYS A O 1
ATOM 728 N N . ASP A 1 89 ? -12.545 15.640 9.436 1.00 57.34 89 ASP A N 1
ATOM 729 C CA . ASP A 1 89 ? -12.278 15.130 8.099 1.00 57.34 89 ASP A CA 1
ATOM 730 C C . ASP A 1 89 ? -10.926 14.407 8.049 1.00 57.34 89 ASP A C 1
ATOM 732 O O . ASP A 1 89 ? -9.874 14.975 8.334 1.00 57.34 89 ASP A O 1
ATOM 736 N N . LEU A 1 90 ? -10.989 13.115 7.741 1.00 60.06 90 LEU A N 1
ATOM 737 C CA . LEU A 1 90 ? -9.853 12.251 7.430 1.00 60.06 90 LEU A CA 1
ATOM 738 C C . LEU A 1 90 ? -10.165 11.626 6.072 1.00 60.06 90 LEU A C 1
ATOM 740 O O . LEU A 1 90 ? -10.412 10.421 5.962 1.00 60.06 90 LEU A O 1
ATOM 744 N N . VAL A 1 91 ? -10.295 12.505 5.079 1.00 50.59 91 VAL A N 1
ATOM 745 C CA . VAL A 1 91 ? -10.273 12.174 3.653 1.00 50.59 91 VAL A CA 1
ATOM 746 C C . VAL A 1 91 ? -8.921 12.618 3.130 1.00 50.59 91 VAL A C 1
ATOM 748 O O . VAL A 1 91 ? -8.574 13.792 3.382 1.00 50.59 91 VAL A O 1
#